Protein AF-A0A7J7K9R7-F1 (afdb_monomer)

Secondary structure (DSSP, 8-state):
---------------S-SSS-------------PPP-------------HHHHHHHHHHHHHHS--SHHHHHTS---TTS--HHHIIIIIHHHHHHHHHHHHSS--HHHHHHHHHHHHTT--HHHHHHHHHHHHTTHHHHHHHHHHHHHHHHHHHHHTTS--

Mean predicted aligned error: 15.05 Å

Organism: Bugula neritina (NCBI:txid10212)

Solvent-accessible surface area (backbone atoms only — not comparable to full-atom values): 10550 Å² total; per-residue (Å²): 137,88,85,89,90,88,85,87,88,78,91,77,93,84,81,95,82,88,85,86,88,78,91,82,87,90,84,85,90,81,85,90,73,83,80,76,76,78,80,73,77,72,83,61,84,78,74,75,44,75,66,55,49,52,51,50,52,51,54,50,58,73,66,54,58,87,52,69,68,59,44,61,66,50,89,72,59,65,85,63,65,39,71,65,50,37,67,74,50,49,46,58,52,43,42,55,49,49,22,68,74,72,71,48,85,55,63,68,61,36,50,51,54,51,49,40,56,74,66,68,54,52,61,67,59,53,31,59,64,44,26,80,80,44,50,86,52,19,58,60,51,45,53,54,51,50,52,49,50,50,47,53,36,51,31,43,75,68,66,74,47,134

Sequence (162 aa):
MSAEKLEMQKRKRLTVKDVFNNEDDKSEGRKGRPLVPLDYEAKKPAELTVEDKRAAIKQLIERIPTDKLELFAWPLDWDQVDKTLLDSRIKPWVNKKISEYIGEEEATLTEFICQKVMGRSSAQSILTDVAMVLDDEAQTFVMKMWRLLVYETEAKKAGLVK

Structure (mmCIF, N/CA/C/O backbone):
data_AF-A0A7J7K9R7-F1
#
_entry.id   AF-A0A7J7K9R7-F1
#
loop_
_atom_site.group_PDB
_atom_site.id
_atom_site.type_symbol
_atom_site.label_atom_id
_atom_site.label_alt_id
_atom_site.label_comp_id
_atom_site.label_asym_id
_atom_site.label_entity_id
_atom_site.label_seq_id
_atom_site.pdbx_PDB_ins_code
_atom_site.Cartn_x
_atom_site.Cartn_y
_atom_site.Cartn_z
_atom_site.occupancy
_atom_site.B_iso_or_equiv
_atom_site.auth_seq_id
_atom_site.auth_comp_id
_atom_site.auth_asym_id
_atom_site.auth_atom_id
_atom_site.pdbx_PDB_model_num
ATOM 1 N N . MET A 1 1 ? 53.824 2.769 -79.066 1.00 41.12 1 MET A N 1
ATOM 2 C CA . MET A 1 1 ? 54.564 1.496 -79.170 1.00 41.12 1 MET A CA 1
ATOM 3 C C . MET A 1 1 ? 55.070 1.124 -77.789 1.00 41.12 1 MET A C 1
ATOM 5 O O . MET A 1 1 ? 55.473 2.020 -77.063 1.00 41.12 1 MET A O 1
ATOM 9 N N . SER A 1 2 ? 55.040 -0.177 -77.504 1.00 41.75 2 SER A N 1
ATOM 10 C CA . SER A 1 2 ? 55.732 -0.889 -76.420 1.00 41.75 2 SER A CA 1
ATOM 11 C C . SER A 1 2 ? 55.115 -0.872 -75.015 1.00 41.75 2 SER A C 1
ATOM 13 O O . SER A 1 2 ? 54.933 0.158 -74.376 1.00 41.75 2 SER A O 1
ATOM 15 N N . ALA A 1 3 ? 54.784 -2.095 -74.598 1.00 42.78 3 ALA A N 1
ATOM 16 C CA . ALA A 1 3 ? 54.342 -2.555 -73.291 1.00 42.78 3 ALA A CA 1
ATOM 17 C C . ALA A 1 3 ? 55.521 -2.699 -72.311 1.00 42.78 3 ALA A C 1
ATOM 19 O O . ALA A 1 3 ? 56.653 -2.784 -72.772 1.00 42.78 3 ALA A O 1
ATOM 20 N N . GLU A 1 4 ? 55.248 -2.825 -71.003 1.00 44.81 4 GLU A N 1
ATOM 21 C CA . GLU A 1 4 ? 55.544 -4.044 -70.221 1.00 44.81 4 GLU A CA 1
ATOM 22 C C . GLU A 1 4 ? 54.944 -3.979 -68.794 1.00 44.81 4 GLU A C 1
ATOM 24 O O . GLU A 1 4 ? 54.689 -2.913 -68.242 1.00 44.81 4 GLU A O 1
ATOM 29 N N . LYS A 1 5 ? 54.642 -5.170 -68.267 1.00 42.12 5 LYS A N 1
ATOM 30 C CA . LYS A 1 5 ? 53.916 -5.558 -67.043 1.00 42.12 5 LYS A CA 1
ATOM 31 C C . LYS A 1 5 ? 54.721 -5.414 -65.739 1.00 42.12 5 LYS A C 1
ATOM 33 O O . LYS A 1 5 ? 55.936 -5.511 -65.786 1.00 42.12 5 LYS A O 1
ATOM 38 N N . LEU A 1 6 ? 54.011 -5.404 -64.596 1.00 38.56 6 LEU A N 1
ATOM 39 C CA . LEU A 1 6 ? 54.139 -6.261 -63.377 1.00 38.56 6 LEU A CA 1
ATOM 40 C C . LEU A 1 6 ? 53.408 -5.550 -62.207 1.00 38.56 6 LEU A C 1
ATOM 42 O O . LEU A 1 6 ? 53.401 -4.330 -62.170 1.00 38.56 6 LEU A O 1
ATOM 46 N N . GLU A 1 7 ? 52.780 -6.142 -61.190 1.00 38.47 7 GLU A N 1
ATOM 47 C CA . GLU A 1 7 ? 52.504 -7.514 -60.747 1.00 38.47 7 GLU A CA 1
ATOM 48 C C . GLU A 1 7 ? 51.378 -7.390 -59.685 1.00 38.47 7 GLU A C 1
ATOM 50 O O . GLU A 1 7 ? 51.299 -6.391 -58.965 1.00 38.47 7 GLU A O 1
ATOM 55 N N . MET A 1 8 ? 50.484 -8.375 -59.605 1.00 41.22 8 MET A N 1
ATOM 56 C CA . MET A 1 8 ? 49.298 -8.389 -58.741 1.00 41.22 8 MET A CA 1
ATOM 57 C C . MET A 1 8 ? 49.524 -9.407 -57.628 1.00 41.22 8 MET A C 1
ATOM 59 O O . MET A 1 8 ? 49.578 -10.595 -57.916 1.00 41.22 8 MET A O 1
ATOM 63 N N . GLN A 1 9 ? 49.523 -9.000 -56.355 1.00 47.16 9 GLN A N 1
ATOM 64 C CA . GLN A 1 9 ? 49.501 -9.970 -55.2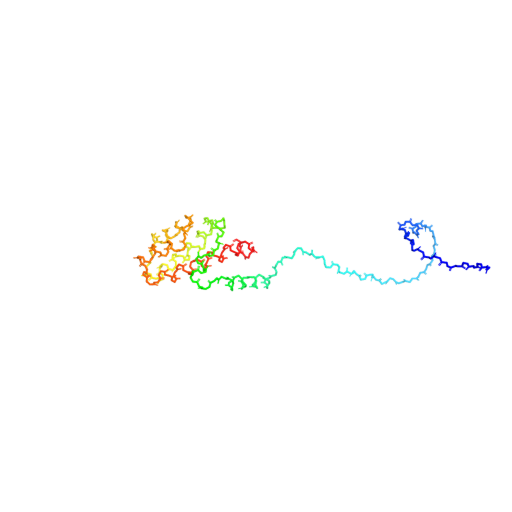52 1.00 47.16 9 GLN A CA 1
ATOM 65 C C . GLN A 1 9 ? 48.270 -9.803 -54.361 1.00 47.16 9 GLN A C 1
ATOM 67 O O . GLN A 1 9 ? 48.187 -8.996 -53.437 1.00 47.16 9 GLN A O 1
ATOM 72 N N . LYS A 1 10 ? 47.276 -10.627 -54.706 1.00 44.59 10 LYS A N 1
ATOM 73 C CA . LYS A 1 10 ? 45.999 -10.841 -54.029 1.00 44.59 10 LYS A CA 1
ATOM 74 C C . LYS A 1 10 ? 46.189 -11.955 -52.992 1.00 44.59 10 LYS A C 1
ATOM 76 O O . LYS A 1 10 ? 46.601 -13.062 -53.331 1.00 44.59 10 LYS A O 1
ATOM 81 N N . ARG A 1 11 ? 45.882 -11.648 -51.730 1.00 44.84 11 ARG A N 1
ATOM 82 C CA . ARG A 1 11 ? 45.949 -12.547 -50.563 1.00 44.84 11 ARG A CA 1
ATOM 83 C C . ARG A 1 11 ? 45.225 -13.879 -50.816 1.00 44.84 11 ARG A C 1
ATOM 85 O O . ARG A 1 11 ? 44.059 -13.873 -51.210 1.00 44.84 11 ARG A O 1
ATOM 92 N N . LYS A 1 12 ? 45.875 -15.004 -50.498 1.00 51.56 12 LYS A N 1
ATOM 93 C CA . LYS A 1 12 ? 45.248 -16.332 -50.380 1.00 51.56 12 LYS A CA 1
ATOM 94 C C . LYS A 1 12 ? 45.458 -16.881 -48.967 1.00 51.56 12 LYS A C 1
ATOM 96 O O . LYS A 1 12 ? 46.582 -16.933 -48.481 1.00 51.56 12 LYS A O 1
ATOM 101 N N . ARG A 1 13 ? 44.353 -17.256 -48.316 1.00 44.94 13 ARG A N 1
ATOM 102 C CA . ARG A 1 13 ? 44.306 -18.013 -47.055 1.00 44.94 13 ARG A CA 1
ATOM 103 C C . ARG A 1 13 ? 44.630 -19.480 -47.355 1.00 44.94 13 ARG A C 1
ATOM 105 O O . ARG A 1 13 ? 44.057 -20.028 -48.291 1.00 44.94 13 ARG A O 1
ATOM 112 N N . LEU A 1 14 ? 45.474 -20.101 -46.537 1.00 48.12 14 LEU A N 1
ATOM 113 C CA . LEU A 1 14 ? 45.658 -21.553 -46.453 1.00 48.12 14 LEU A CA 1
ATOM 114 C C . LEU A 1 14 ? 45.508 -21.975 -44.987 1.00 48.12 14 LEU A C 1
ATOM 116 O O . LEU A 1 14 ? 45.910 -21.250 -44.077 1.00 48.12 14 LEU A O 1
ATOM 120 N N . THR A 1 15 ? 44.828 -23.100 -44.790 1.00 50.94 15 THR A N 1
ATOM 121 C CA . THR A 1 15 ? 44.256 -23.581 -43.528 1.00 50.94 15 THR A CA 1
ATOM 122 C C . THR A 1 15 ? 45.046 -24.751 -42.940 1.00 50.94 15 THR A C 1
ATOM 124 O O . THR A 1 15 ? 45.705 -25.504 -43.642 1.00 50.94 15 THR A O 1
ATOM 127 N N . VAL A 1 16 ? 44.908 -24.869 -41.622 1.00 47.50 16 VAL A N 1
ATOM 128 C CA . VAL A 1 16 ? 45.428 -25.837 -40.646 1.00 47.50 16 VAL A CA 1
ATOM 129 C C . VAL A 1 16 ? 45.199 -27.315 -41.031 1.00 47.50 16 VAL A C 1
ATOM 131 O O . VAL A 1 16 ? 44.100 -27.795 -40.768 1.00 47.50 16 VAL A O 1
ATOM 134 N N . LYS A 1 17 ? 46.195 -28.051 -41.576 1.00 44.62 17 LYS A N 1
ATOM 135 C CA . LYS A 1 17 ? 46.317 -29.531 -41.413 1.00 44.62 17 LYS A CA 1
ATOM 136 C C . LYS A 1 17 ? 47.607 -30.240 -41.925 1.00 44.62 17 LYS A C 1
ATOM 138 O O . LYS A 1 17 ? 47.526 -31.436 -42.149 1.00 44.62 17 LYS A O 1
ATOM 143 N N . ASP A 1 18 ? 48.787 -29.618 -42.075 1.00 51.66 18 ASP A N 1
ATOM 144 C CA . ASP A 1 18 ? 49.893 -30.317 -42.796 1.00 51.66 18 ASP A CA 1
ATOM 145 C C . ASP A 1 18 ? 51.325 -30.244 -42.221 1.00 51.66 18 ASP A C 1
ATOM 147 O O . ASP A 1 18 ? 52.270 -30.461 -42.971 1.00 51.66 18 ASP A O 1
ATOM 151 N N . VAL A 1 19 ? 51.571 -29.955 -40.930 1.00 50.94 19 VAL A N 1
ATOM 152 C CA . VAL A 1 19 ? 52.987 -29.831 -40.469 1.00 50.94 19 VAL A CA 1
ATOM 153 C C . VAL A 1 19 ? 53.338 -30.473 -39.119 1.00 50.94 19 VAL A C 1
ATOM 155 O O . VAL A 1 19 ? 54.447 -30.284 -38.652 1.00 50.94 19 VAL A O 1
ATOM 158 N N . PHE A 1 20 ? 52.490 -31.274 -38.467 1.00 38.41 20 PHE A N 1
ATOM 159 C CA . PHE A 1 20 ? 52.946 -31.993 -37.259 1.00 38.41 20 PHE A CA 1
ATOM 160 C C . PHE A 1 20 ? 52.314 -33.378 -37.126 1.00 38.41 20 PHE A C 1
ATOM 162 O O . PHE A 1 20 ? 51.411 -33.581 -36.323 1.00 38.41 20 PHE A O 1
ATOM 169 N N . ASN A 1 21 ? 52.807 -34.327 -37.922 1.00 43.47 21 ASN A N 1
ATOM 170 C CA . ASN A 1 21 ? 52.858 -35.736 -37.532 1.00 43.47 21 ASN A CA 1
ATOM 171 C C . ASN A 1 21 ? 53.955 -36.453 -38.333 1.00 43.47 21 ASN A C 1
ATOM 173 O O . ASN A 1 21 ? 53.684 -37.015 -39.391 1.00 43.47 21 ASN A O 1
ATOM 177 N N . ASN A 1 22 ? 55.190 -36.410 -37.836 1.00 40.56 22 ASN A N 1
ATOM 178 C CA . ASN A 1 22 ? 56.207 -37.388 -38.202 1.00 40.56 22 ASN A CA 1
ATOM 179 C C . ASN A 1 22 ? 57.061 -37.683 -36.966 1.00 40.56 22 ASN A C 1
ATOM 181 O O . ASN A 1 22 ? 57.817 -36.828 -36.504 1.00 40.56 22 ASN A O 1
ATOM 185 N N . GLU A 1 23 ? 56.855 -38.871 -36.407 1.00 37.53 23 GLU A N 1
ATOM 186 C CA . GLU A 1 23 ? 57.751 -39.518 -35.452 1.00 37.53 23 GLU A CA 1
ATOM 187 C C . GLU A 1 23 ? 59.103 -39.776 -36.140 1.00 37.53 23 GLU A C 1
ATOM 189 O O . GLU A 1 23 ? 59.108 -40.206 -37.291 1.00 37.53 23 GLU A O 1
ATOM 194 N N . ASP A 1 24 ? 60.228 -39.452 -35.488 1.00 35.22 24 ASP A N 1
ATOM 195 C CA . ASP A 1 24 ? 61.310 -40.404 -35.156 1.00 35.22 24 ASP A CA 1
ATOM 196 C C . ASP A 1 24 ? 62.578 -39.694 -34.603 1.00 35.22 24 ASP A C 1
ATOM 198 O O . ASP A 1 24 ? 63.043 -38.690 -35.138 1.00 35.22 24 ASP A O 1
ATOM 202 N N . ASP A 1 25 ? 63.086 -40.265 -33.508 1.00 36.22 25 ASP A N 1
ATOM 203 C CA . ASP A 1 25 ? 64.462 -40.351 -32.976 1.00 36.22 25 ASP A CA 1
ATOM 204 C C . ASP A 1 25 ? 65.384 -39.117 -32.712 1.00 36.22 25 ASP A C 1
ATOM 206 O O . ASP A 1 25 ? 65.853 -38.405 -33.595 1.00 36.22 25 ASP A O 1
ATOM 210 N N . LYS A 1 26 ? 65.802 -39.060 -31.431 1.00 34.03 26 LYS A N 1
ATOM 211 C CA . LYS A 1 26 ? 67.095 -38.632 -30.837 1.00 34.03 26 LYS A CA 1
ATOM 212 C C . LYS A 1 26 ? 67.494 -37.162 -30.576 1.00 34.03 26 LYS A C 1
ATOM 214 O O . LYS A 1 26 ? 67.896 -36.405 -31.449 1.00 34.03 26 LYS A O 1
ATOM 219 N N . SER A 1 27 ? 67.691 -36.935 -29.266 1.00 32.38 27 SER A N 1
ATOM 220 C CA . SER A 1 27 ? 68.901 -36.383 -28.612 1.00 32.38 27 SER A CA 1
ATOM 221 C C . SER A 1 27 ? 68.800 -34.998 -27.941 1.00 32.38 27 SER A C 1
ATOM 223 O O . SER A 1 27 ? 68.841 -33.954 -28.576 1.00 32.38 27 SER A O 1
ATOM 225 N N . GLU A 1 28 ? 68.787 -35.060 -26.604 1.00 37.25 28 GLU A N 1
ATOM 226 C CA . GLU A 1 28 ? 69.432 -34.173 -25.618 1.00 37.25 28 GLU A CA 1
ATOM 227 C C . GLU A 1 28 ? 69.077 -32.671 -25.500 1.00 37.25 28 GLU A C 1
ATOM 229 O O . GLU A 1 28 ? 69.575 -31.802 -26.205 1.00 37.25 28 GLU A O 1
ATOM 234 N N . GLY A 1 29 ? 68.388 -32.362 -24.389 1.00 40.16 29 GLY A N 1
ATOM 235 C CA . GLY A 1 29 ? 68.762 -31.261 -23.493 1.00 40.16 29 GLY A CA 1
ATOM 236 C C . GLY A 1 29 ? 68.077 -29.904 -23.694 1.00 40.16 29 GLY A C 1
ATOM 237 O O . GLY A 1 29 ? 68.522 -29.106 -24.508 1.00 40.16 29 GLY A O 1
ATOM 238 N N . ARG A 1 30 ? 67.109 -29.570 -22.816 1.00 43.31 30 ARG A N 1
ATOM 239 C CA . ARG A 1 30 ? 67.052 -28.316 -22.011 1.00 43.31 30 ARG A CA 1
ATOM 240 C C . ARG A 1 30 ? 65.705 -28.144 -21.282 1.00 43.31 30 ARG A C 1
ATOM 242 O O . ARG A 1 30 ? 64.700 -27.771 -21.864 1.00 43.31 30 ARG A O 1
ATOM 249 N N . LYS A 1 31 ? 65.765 -28.382 -19.966 1.00 44.66 31 LYS A N 1
ATOM 250 C CA . LYS A 1 31 ? 65.059 -27.726 -18.843 1.00 44.66 31 LYS A CA 1
ATOM 251 C C . LYS A 1 31 ? 63.713 -27.048 -19.157 1.00 44.66 31 LYS A C 1
ATOM 253 O O . LYS A 1 31 ? 63.668 -25.917 -19.637 1.00 44.66 31 LYS A O 1
ATOM 258 N N . GLY A 1 32 ? 62.635 -27.716 -18.746 1.00 40.94 32 GLY A N 1
ATOM 259 C CA . GLY A 1 32 ? 61.283 -27.172 -18.726 1.00 40.94 32 GLY A CA 1
ATOM 260 C C . GLY A 1 32 ? 61.139 -25.944 -17.823 1.00 40.94 32 GLY A C 1
ATOM 261 O O . GLY A 1 32 ? 61.667 -25.891 -16.712 1.00 40.94 32 GLY A O 1
ATOM 262 N N . ARG A 1 33 ? 60.375 -24.968 -18.313 1.00 53.72 33 ARG A N 1
ATOM 263 C CA . ARG A 1 33 ? 59.665 -23.983 -17.495 1.00 53.72 33 ARG A CA 1
ATOM 264 C C . ARG A 1 33 ? 58.179 -24.213 -17.775 1.00 53.72 33 ARG A C 1
ATOM 266 O O . ARG A 1 33 ? 57.818 -24.213 -18.953 1.00 53.72 33 ARG A O 1
ATOM 273 N N . PRO A 1 34 ? 57.341 -24.489 -16.765 1.00 54.12 34 PRO A N 1
ATOM 274 C CA . PRO A 1 34 ? 55.924 -24.715 -16.997 1.00 54.12 34 PRO A CA 1
ATOM 275 C C . PRO A 1 34 ? 55.287 -23.456 -17.586 1.00 54.12 34 PRO A C 1
ATOM 277 O O . PRO A 1 34 ? 55.535 -22.339 -17.131 1.00 54.12 34 PRO A O 1
ATOM 280 N N . LEU A 1 35 ? 54.489 -23.682 -18.627 1.00 49.69 35 LEU A N 1
ATOM 281 C CA . LEU A 1 35 ? 53.544 -22.731 -19.188 1.00 49.69 35 LEU A CA 1
ATOM 282 C C . LEU A 1 35 ? 52.696 -22.188 -18.038 1.00 49.69 35 LEU A C 1
ATOM 284 O O . LEU A 1 35 ? 52.022 -22.959 -17.359 1.00 49.69 35 LEU A O 1
ATOM 288 N N . VAL A 1 36 ? 52.763 -20.877 -17.807 1.00 54.94 36 VAL A N 1
ATOM 289 C CA . VAL A 1 36 ? 51.811 -20.181 -16.941 1.00 54.94 36 VAL A CA 1
ATOM 290 C C . VAL A 1 36 ? 50.426 -20.450 -17.533 1.00 54.94 36 VAL A C 1
ATOM 292 O O . VAL A 1 36 ? 50.218 -20.117 -18.705 1.00 54.94 36 VAL A O 1
ATOM 295 N N . PRO A 1 37 ? 49.492 -21.075 -16.797 1.00 52.59 37 PRO A N 1
ATOM 296 C CA . PRO A 1 37 ? 48.102 -21.077 -17.204 1.00 52.59 37 PRO A CA 1
ATOM 297 C C . PRO A 1 37 ? 47.679 -19.617 -17.315 1.00 52.59 37 PRO A C 1
ATOM 299 O O . PRO A 1 37 ? 47.719 -18.869 -16.343 1.00 52.59 37 PRO A O 1
ATOM 302 N N . LEU A 1 38 ? 47.354 -19.192 -18.531 1.00 49.31 38 LEU A N 1
ATOM 303 C CA . LEU A 1 38 ? 46.574 -17.988 -18.729 1.00 49.31 38 LEU A CA 1
ATOM 304 C C . LEU A 1 38 ? 45.253 -18.282 -18.014 1.00 49.31 38 LEU A C 1
ATOM 306 O O . LEU A 1 38 ? 44.464 -19.073 -18.532 1.00 49.31 38 LEU A O 1
ATOM 310 N N . ASP A 1 39 ? 45.086 -17.756 -16.796 1.00 46.00 39 ASP A N 1
ATOM 311 C CA . ASP A 1 39 ? 43.835 -17.801 -16.045 1.00 46.00 39 ASP A CA 1
ATOM 312 C C . ASP A 1 39 ? 42.765 -17.157 -16.924 1.00 46.00 39 ASP A C 1
ATOM 314 O O . ASP A 1 39 ? 42.552 -15.946 -16.971 1.00 46.00 39 ASP A O 1
ATOM 318 N N . TYR A 1 40 ? 42.129 -18.012 -17.714 1.00 45.50 40 TYR A N 1
ATOM 319 C CA . TYR A 1 40 ? 40.846 -17.767 -18.313 1.00 45.50 40 TYR A CA 1
ATOM 320 C C . TYR A 1 40 ? 39.898 -17.786 -17.122 1.00 45.50 40 TYR A C 1
ATOM 322 O O . TYR A 1 40 ? 39.331 -18.830 -16.795 1.00 45.50 40 TYR A O 1
ATOM 330 N N . GLU A 1 41 ? 39.798 -16.654 -16.414 1.00 42.88 41 GLU A N 1
ATOM 331 C CA . GLU A 1 41 ? 38.735 -16.440 -15.445 1.00 42.88 41 GLU A CA 1
ATOM 332 C C . GLU A 1 41 ? 37.431 -16.554 -16.218 1.00 42.88 41 GLU A C 1
ATOM 334 O O . GLU A 1 41 ? 36.947 -15.645 -16.898 1.00 42.88 41 GLU A O 1
ATOM 339 N N . ALA A 1 42 ? 36.931 -17.783 -16.172 1.00 46.06 42 ALA A N 1
ATOM 340 C CA . ALA A 1 42 ? 35.647 -18.193 -16.638 1.00 46.06 42 ALA A CA 1
ATOM 341 C C . ALA A 1 42 ? 34.653 -17.179 -16.097 1.00 46.06 42 ALA A C 1
ATOM 343 O O . ALA A 1 42 ? 34.458 -17.044 -14.889 1.00 46.06 42 ALA A O 1
ATOM 344 N N . LYS A 1 43 ? 34.043 -16.466 -17.038 1.00 48.44 43 LYS A N 1
ATOM 345 C CA . LYS A 1 43 ? 32.839 -15.673 -16.867 1.00 48.44 43 LYS A CA 1
ATOM 346 C C . LYS A 1 43 ? 31.774 -16.598 -16.260 1.00 48.44 43 LYS A C 1
ATOM 348 O O . LYS A 1 43 ? 30.995 -17.221 -16.978 1.00 48.44 43 LYS A O 1
ATOM 353 N N . LYS A 1 44 ? 31.797 -16.756 -14.933 1.00 50.25 44 LYS A N 1
ATOM 354 C CA . LYS A 1 44 ? 30.692 -17.321 -14.160 1.00 50.25 44 LYS A CA 1
ATOM 355 C C . LYS A 1 44 ? 29.471 -16.450 -14.469 1.00 50.25 44 LYS A C 1
ATOM 357 O O . LYS A 1 44 ? 29.641 -15.237 -14.631 1.00 50.25 44 LYS A O 1
ATOM 362 N N . PRO A 1 45 ? 28.256 -17.013 -14.583 1.00 46.53 45 PRO A N 1
ATOM 363 C CA . PRO A 1 45 ? 27.063 -16.179 -14.589 1.00 46.53 45 PRO A CA 1
ATOM 364 C C . PRO A 1 45 ? 27.141 -15.325 -13.324 1.00 46.53 45 PRO A C 1
ATOM 366 O O . PRO A 1 45 ? 27.284 -15.872 -12.234 1.00 46.53 45 PRO A O 1
ATOM 369 N N . ALA A 1 46 ? 27.209 -14.006 -13.494 1.00 53.25 46 ALA A N 1
ATOM 370 C CA . ALA A 1 46 ? 27.469 -13.078 -12.409 1.00 53.25 46 ALA A CA 1
ATOM 371 C C . ALA A 1 46 ? 26.387 -13.247 -11.335 1.00 53.25 46 ALA A C 1
ATOM 373 O O . ALA A 1 46 ? 25.273 -12.746 -11.480 1.00 53.25 46 ALA A O 1
ATOM 374 N N . GLU A 1 47 ? 26.699 -13.980 -10.265 1.00 59.03 47 GLU A N 1
ATOM 375 C CA . GLU A 1 47 ? 25.975 -13.838 -9.013 1.00 59.03 47 GLU A CA 1
ATOM 376 C C . GLU A 1 47 ? 26.196 -12.395 -8.575 1.00 59.03 47 GLU A C 1
ATOM 378 O O . GLU A 1 47 ? 27.303 -12.000 -8.215 1.00 59.03 47 GLU A O 1
ATOM 383 N N . LEU A 1 48 ? 25.137 -11.599 -8.713 1.00 61.53 48 LEU A N 1
ATOM 384 C CA . LEU A 1 48 ? 25.100 -10.182 -8.384 1.00 61.53 48 LEU A CA 1
ATOM 385 C C . LEU A 1 48 ? 25.697 -9.998 -6.980 1.00 61.53 48 LEU A C 1
ATOM 387 O O . LEU A 1 48 ? 25.189 -10.581 -6.010 1.00 61.53 48 LEU A O 1
ATOM 391 N N . THR A 1 49 ? 26.809 -9.261 -6.889 1.00 76.88 49 THR A N 1
ATOM 392 C CA . THR A 1 49 ? 27.560 -9.133 -5.637 1.00 76.88 49 THR A CA 1
ATOM 393 C C . THR A 1 49 ? 26.697 -8.454 -4.572 1.00 76.88 49 THR A C 1
ATOM 395 O O . THR A 1 49 ? 25.689 -7.807 -4.868 1.00 76.88 49 THR A O 1
ATOM 398 N N . VAL A 1 50 ? 27.058 -8.591 -3.295 1.00 78.62 50 VAL A N 1
ATOM 399 C CA . VAL A 1 50 ? 26.321 -7.915 -2.210 1.00 78.62 50 VAL A CA 1
ATOM 400 C C . VAL A 1 50 ? 26.314 -6.392 -2.414 1.00 78.62 50 VAL A C 1
ATOM 402 O O . VAL A 1 50 ? 25.320 -5.736 -2.101 1.00 78.62 50 VAL A O 1
ATOM 405 N N . GLU A 1 51 ? 27.388 -5.836 -2.974 1.00 80.00 51 GLU A N 1
ATOM 406 C CA . GLU A 1 51 ? 27.500 -4.418 -3.325 1.00 80.00 51 GLU A CA 1
ATOM 407 C C . GLU A 1 51 ? 26.559 -4.034 -4.469 1.00 80.00 51 GLU A C 1
ATOM 409 O O . GLU A 1 51 ? 25.812 -3.063 -4.331 1.00 80.00 51 GLU A O 1
ATOM 414 N N . ASP A 1 52 ? 26.492 -4.843 -5.529 1.00 82.88 52 ASP A N 1
ATOM 415 C CA . ASP A 1 52 ? 25.542 -4.632 -6.625 1.00 82.88 52 ASP A CA 1
ATOM 416 C C . ASP A 1 52 ? 24.083 -4.717 -6.127 1.00 82.88 52 ASP A C 1
ATOM 418 O O . ASP A 1 52 ? 23.242 -3.912 -6.532 1.00 82.88 52 ASP A O 1
ATOM 422 N N . LYS A 1 53 ? 23.766 -5.634 -5.192 1.00 81.81 53 LYS A N 1
ATOM 423 C CA . LYS A 1 53 ? 22.408 -5.773 -4.619 1.00 81.81 53 LYS A CA 1
ATOM 424 C C . LYS A 1 53 ? 22.023 -4.528 -3.837 1.00 81.81 53 LYS A C 1
ATOM 426 O O . LYS A 1 53 ? 20.912 -4.023 -3.977 1.00 81.81 53 LYS A O 1
ATOM 431 N N . ARG A 1 54 ? 22.943 -4.012 -3.018 1.00 84.56 54 ARG A N 1
ATOM 432 C CA . ARG A 1 54 ? 22.726 -2.784 -2.240 1.00 84.56 54 ARG A CA 1
ATOM 433 C C . ARG A 1 54 ? 22.542 -1.572 -3.146 1.00 84.56 54 ARG A C 1
ATOM 435 O O . ARG A 1 54 ? 21.648 -0.768 -2.889 1.00 84.56 54 ARG A O 1
ATOM 442 N N . ALA A 1 55 ? 23.348 -1.457 -4.200 1.00 88.50 55 ALA A N 1
ATOM 443 C CA . ALA A 1 55 ? 23.215 -0.384 -5.180 1.00 88.50 55 ALA A CA 1
ATOM 444 C C . ALA A 1 55 ? 21.856 -0.444 -5.893 1.00 88.50 55 ALA A C 1
ATOM 446 O O . ALA A 1 55 ? 21.169 0.573 -5.979 1.00 88.50 55 ALA A O 1
ATOM 447 N N . ALA A 1 56 ? 21.427 -1.635 -6.315 1.00 87.38 56 ALA A N 1
ATOM 448 C CA . ALA A 1 56 ? 20.129 -1.842 -6.949 1.00 87.38 56 ALA A CA 1
ATOM 449 C C . ALA A 1 56 ? 18.953 -1.519 -6.009 1.00 87.38 56 ALA A C 1
ATOM 451 O O . ALA A 1 56 ? 18.008 -0.855 -6.424 1.00 87.38 56 ALA A O 1
ATOM 452 N N . ILE A 1 57 ? 19.030 -1.909 -4.730 1.00 88.50 57 ILE A N 1
ATOM 453 C CA . ILE A 1 57 ? 18.020 -1.550 -3.717 1.00 88.50 57 ILE A CA 1
ATOM 454 C C . ILE A 1 57 ? 17.946 -0.031 -3.537 1.00 88.50 57 ILE A C 1
ATOM 456 O O . ILE A 1 57 ? 16.853 0.530 -3.496 1.00 88.50 57 ILE A O 1
ATOM 460 N N . LYS A 1 58 ? 19.093 0.651 -3.446 1.00 89.69 58 LYS A N 1
ATOM 461 C CA . LYS A 1 58 ? 19.122 2.111 -3.305 1.00 89.69 58 LYS A CA 1
ATOM 462 C C . LYS A 1 58 ? 18.483 2.793 -4.516 1.00 89.69 58 LYS A C 1
ATOM 464 O O . LYS A 1 58 ? 17.601 3.627 -4.337 1.00 89.69 58 LYS A O 1
ATOM 469 N N . GLN A 1 59 ? 18.872 2.384 -5.723 1.00 91.00 59 GLN A N 1
ATOM 470 C CA . GLN A 1 59 ? 18.286 2.899 -6.960 1.00 91.00 59 GLN A CA 1
ATOM 471 C C . GLN A 1 59 ? 16.783 2.629 -7.030 1.00 91.00 59 GLN A C 1
ATOM 473 O O . GLN A 1 59 ? 16.033 3.483 -7.489 1.00 91.00 59 GLN A O 1
ATOM 478 N N . LEU A 1 60 ? 16.329 1.464 -6.559 1.00 90.19 60 LEU A N 1
ATOM 479 C CA . LEU A 1 60 ? 14.907 1.157 -6.496 1.00 90.19 60 LEU A CA 1
ATOM 480 C C . LEU A 1 60 ? 14.173 2.154 -5.594 1.00 90.19 60 LEU A C 1
ATOM 482 O O . LEU A 1 60 ? 13.183 2.734 -6.021 1.00 90.19 60 LEU A O 1
ATOM 486 N N . ILE A 1 61 ? 14.683 2.403 -4.386 1.00 89.69 61 ILE A N 1
ATOM 487 C CA . ILE A 1 61 ? 14.084 3.360 -3.446 1.00 89.69 61 ILE A CA 1
ATOM 488 C C . ILE A 1 61 ? 14.061 4.776 -4.036 1.00 89.69 61 ILE A C 1
ATOM 490 O O . ILE A 1 61 ? 13.048 5.458 -3.926 1.00 89.69 61 ILE A O 1
ATOM 494 N N . GLU A 1 62 ? 15.144 5.207 -4.688 1.00 91.94 62 GLU A N 1
ATOM 495 C CA . GLU A 1 62 ? 15.240 6.531 -5.322 1.00 91.94 62 GLU A CA 1
ATOM 496 C C . GLU A 1 62 ? 14.268 6.705 -6.500 1.00 91.94 62 GLU A C 1
ATOM 498 O O . GLU A 1 62 ? 13.878 7.828 -6.810 1.00 91.94 62 GLU A O 1
ATOM 503 N N . ARG A 1 63 ? 13.853 5.610 -7.149 1.00 91.06 63 ARG A N 1
ATOM 504 C CA . ARG A 1 63 ? 12.873 5.634 -8.248 1.00 91.06 63 ARG A CA 1
ATOM 505 C C . ARG A 1 63 ? 11.426 5.677 -7.773 1.00 91.06 63 ARG A C 1
ATOM 507 O O . ARG A 1 63 ? 10.566 6.046 -8.568 1.00 91.06 63 ARG A O 1
ATOM 514 N N . ILE A 1 64 ? 11.142 5.289 -6.529 1.00 92.25 64 ILE A N 1
ATOM 515 C CA . ILE A 1 64 ? 9.778 5.303 -5.995 1.00 92.25 64 ILE A CA 1
ATOM 516 C C . ILE A 1 64 ? 9.359 6.764 -5.778 1.00 92.25 64 ILE A C 1
ATOM 518 O O . ILE A 1 64 ? 9.992 7.457 -4.974 1.00 92.25 64 ILE A O 1
ATOM 522 N N . PRO A 1 65 ? 8.286 7.243 -6.436 1.00 93.00 65 PRO A N 1
ATOM 523 C CA . PRO A 1 65 ? 7.876 8.631 -6.327 1.00 93.00 65 PRO A CA 1
ATOM 524 C C . PRO A 1 65 ? 7.538 9.014 -4.891 1.00 93.00 65 PRO A C 1
ATOM 526 O O . PRO A 1 65 ? 6.924 8.256 -4.124 1.00 93.00 65 PRO A O 1
ATOM 529 N N . THR A 1 66 ? 7.934 10.229 -4.525 1.00 91.31 66 THR A N 1
ATOM 530 C CA . THR A 1 66 ? 7.568 10.795 -3.232 1.00 91.31 66 THR A CA 1
ATOM 531 C C . THR A 1 66 ? 6.235 11.529 -3.280 1.00 91.31 66 THR A C 1
ATOM 533 O O . THR A 1 66 ? 5.549 11.564 -2.255 1.00 91.31 66 THR A O 1
ATOM 536 N N . ASP A 1 67 ? 5.851 12.039 -4.450 1.00 94.62 67 ASP A N 1
ATOM 537 C CA . ASP A 1 67 ? 4.573 12.699 -4.687 1.00 94.62 67 ASP A CA 1
ATOM 538 C C . ASP A 1 67 ? 3.396 11.713 -4.646 1.00 94.62 67 ASP A C 1
ATOM 540 O O . ASP A 1 67 ? 3.500 10.560 -5.070 1.00 94.62 67 ASP A O 1
ATOM 544 N N . LYS A 1 68 ? 2.256 12.170 -4.120 1.00 91.56 68 LYS A N 1
ATOM 545 C CA . LYS A 1 68 ? 1.047 11.351 -3.969 1.00 91.56 68 LYS A CA 1
ATOM 546 C C . LYS A 1 68 ? 0.466 10.929 -5.314 1.00 91.56 68 LYS A C 1
ATOM 548 O O . LYS A 1 68 ? 0.106 9.764 -5.466 1.00 91.56 68 LYS A O 1
ATOM 553 N N . LEU A 1 69 ? 0.332 11.860 -6.255 1.00 93.75 69 LEU A N 1
ATOM 554 C CA . LEU A 1 69 ? -0.320 11.600 -7.536 1.00 93.75 69 LEU A CA 1
ATOM 555 C C . LEU 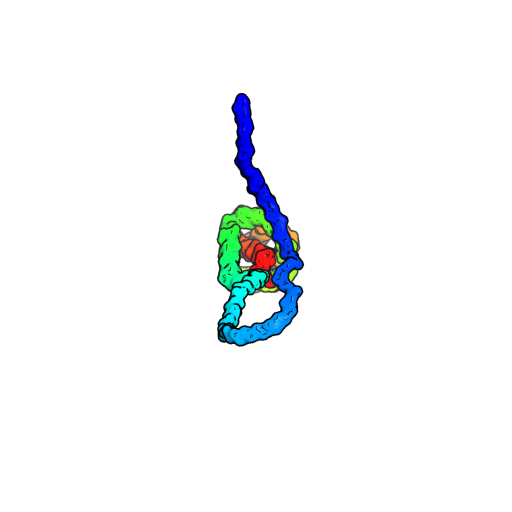A 1 69 ? 0.533 10.650 -8.372 1.00 93.75 69 LEU A C 1
ATOM 557 O O . LEU A 1 69 ? 0.006 9.675 -8.903 1.00 93.75 69 LEU A O 1
ATOM 561 N N . GLU A 1 70 ? 1.846 10.877 -8.413 1.00 94.69 70 GLU A N 1
ATOM 562 C CA . GLU A 1 70 ? 2.781 9.996 -9.120 1.00 94.69 70 GLU A CA 1
ATOM 563 C C . GLU A 1 70 ? 2.835 8.597 -8.500 1.00 94.69 70 GLU A C 1
ATOM 565 O O . GLU A 1 70 ? 2.798 7.595 -9.214 1.00 94.69 70 GLU A O 1
ATOM 570 N N . LEU A 1 71 ? 2.864 8.511 -7.167 1.00 94.00 71 LEU A N 1
ATOM 571 C CA . LEU A 1 71 ? 2.874 7.234 -6.461 1.00 94.00 71 LEU A CA 1
ATOM 572 C C . LEU A 1 71 ? 1.575 6.448 -6.690 1.00 94.00 71 LEU A C 1
ATOM 574 O O . LEU A 1 71 ? 1.617 5.237 -6.893 1.00 94.00 71 LEU A O 1
ATOM 578 N N . PHE A 1 72 ? 0.421 7.119 -6.665 1.00 94.06 72 PHE A N 1
ATOM 579 C CA . PHE A 1 72 ? -0.882 6.472 -6.857 1.00 94.06 72 PHE A CA 1
ATOM 580 C C . PHE A 1 72 ? -1.122 6.080 -8.320 1.00 94.06 72 PHE A C 1
ATOM 582 O O . PHE A 1 72 ? -1.852 5.124 -8.576 1.00 94.06 72 PHE A O 1
ATOM 589 N N . ALA A 1 73 ? -0.495 6.785 -9.264 1.00 93.94 73 ALA A N 1
ATOM 590 C CA . ALA A 1 73 ? -0.500 6.448 -10.685 1.00 93.94 73 ALA A CA 1
ATOM 591 C C . ALA A 1 73 ? 0.543 5.380 -11.064 1.00 93.94 73 ALA A C 1
ATOM 593 O O . ALA A 1 73 ? 0.575 4.949 -12.219 1.00 93.94 73 ALA A O 1
ATOM 594 N N . TRP A 1 74 ? 1.395 4.947 -10.126 1.00 92.62 74 TRP A N 1
ATOM 595 C CA . TRP A 1 74 ? 2.437 3.966 -10.407 1.00 92.62 74 TRP A CA 1
ATOM 596 C C . TRP A 1 74 ? 1.835 2.628 -10.879 1.00 92.62 74 TRP A C 1
ATOM 598 O O . TRP A 1 74 ? 0.969 2.072 -10.193 1.00 92.62 74 TRP A O 1
ATOM 608 N N . PRO A 1 75 ? 2.297 2.068 -12.015 1.00 89.00 75 PRO A N 1
ATOM 609 C CA . PRO A 1 75 ? 1.792 0.804 -12.533 1.00 89.00 75 PRO A CA 1
ATOM 610 C C . PRO A 1 75 ? 2.295 -0.356 -11.671 1.00 89.00 75 PRO A C 1
ATOM 612 O O . PRO A 1 75 ? 3.423 -0.824 -11.819 1.00 89.00 75 PRO A O 1
ATOM 615 N N . LEU A 1 76 ? 1.454 -0.808 -10.745 1.00 90.44 76 LEU A N 1
ATOM 616 C CA . LEU A 1 76 ? 1.787 -1.907 -9.850 1.00 90.44 76 LEU A CA 1
ATOM 617 C C . LEU A 1 76 ? 1.573 -3.258 -10.541 1.00 90.44 76 LEU A C 1
ATOM 619 O O . LEU A 1 76 ? 0.512 -3.512 -11.118 1.00 90.44 76 LEU A O 1
ATOM 623 N N . ASP A 1 77 ? 2.575 -4.132 -10.465 1.00 89.50 77 ASP A N 1
ATOM 624 C CA . ASP A 1 77 ? 2.475 -5.491 -10.988 1.00 89.50 77 ASP A CA 1
ATOM 625 C C . ASP A 1 77 ? 1.723 -6.382 -9.989 1.00 89.50 77 ASP A C 1
ATOM 627 O O . ASP A 1 77 ? 2.297 -6.986 -9.081 1.00 89.50 77 ASP A O 1
ATOM 631 N N . TRP A 1 78 ? 0.398 -6.423 -10.136 1.00 91.50 78 TRP A N 1
ATOM 632 C CA . TRP A 1 78 ? -0.497 -7.180 -9.260 1.00 91.50 78 TRP A CA 1
ATOM 633 C C . TRP A 1 78 ? -0.315 -8.702 -9.328 1.00 91.50 78 TRP A C 1
ATOM 635 O O . TRP A 1 78 ? -0.905 -9.402 -8.507 1.00 91.50 78 TRP A O 1
ATOM 645 N N . ASP A 1 79 ? 0.456 -9.225 -10.285 1.00 89.94 79 ASP A N 1
ATOM 646 C CA . ASP A 1 79 ? 0.842 -10.642 -10.312 1.00 89.94 79 ASP A CA 1
ATOM 647 C C . ASP A 1 79 ? 1.850 -10.962 -9.196 1.00 89.94 79 ASP A C 1
ATOM 649 O O . ASP A 1 79 ? 1.830 -12.041 -8.609 1.00 89.94 79 ASP A O 1
ATOM 653 N N . GLN A 1 80 ? 2.675 -9.977 -8.828 1.00 88.81 80 GLN A N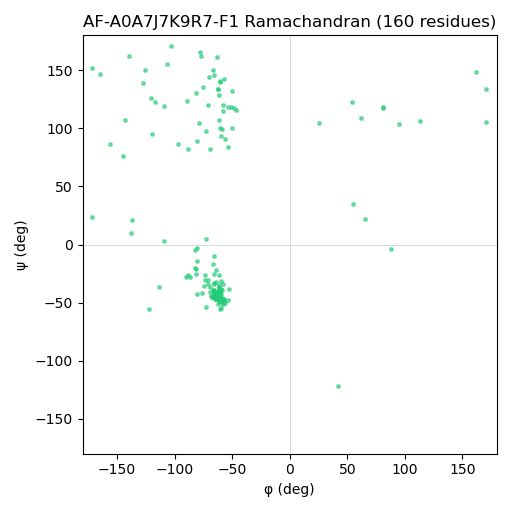 1
ATOM 654 C CA . GLN A 1 80 ? 3.647 -10.099 -7.741 1.00 88.81 80 GLN A CA 1
ATOM 655 C C . GLN A 1 80 ? 3.024 -9.915 -6.350 1.00 88.81 80 GLN A C 1
ATOM 657 O O . GLN A 1 80 ? 3.658 -10.264 -5.351 1.00 88.81 80 GLN A O 1
ATOM 662 N N . VAL A 1 81 ? 1.796 -9.385 -6.276 1.00 91.12 81 VAL A N 1
ATOM 663 C CA . VAL A 1 81 ? 1.033 -9.210 -5.031 1.00 91.12 81 VAL A CA 1
ATOM 664 C C . VAL A 1 81 ? 0.228 -10.472 -4.745 1.00 91.12 81 VAL A C 1
ATOM 666 O O . VAL A 1 81 ? -0.959 -10.572 -5.051 1.00 91.12 81 VAL A O 1
ATOM 669 N N . ASP A 1 82 ? 0.898 -11.454 -4.153 1.00 90.44 82 ASP A N 1
ATOM 670 C CA . ASP A 1 82 ? 0.304 -12.728 -3.775 1.00 90.44 82 ASP A CA 1
ATOM 671 C C . ASP A 1 82 ? 0.020 -12.818 -2.268 1.00 90.44 82 ASP A C 1
ATOM 673 O O . ASP A 1 82 ? 0.450 -11.990 -1.460 1.00 90.44 82 ASP A O 1
ATOM 677 N N . LYS A 1 83 ? -0.703 -13.870 -1.868 1.00 91.31 83 LYS A N 1
ATOM 678 C CA . LYS A 1 83 ? -1.055 -14.093 -0.461 1.00 91.31 83 LYS A CA 1
ATOM 679 C C . LYS A 1 83 ? 0.185 -14.229 0.434 1.00 91.31 83 LYS A C 1
ATOM 681 O O . LYS A 1 83 ? 0.152 -13.786 1.575 1.00 91.31 83 LYS A O 1
ATOM 686 N N . THR A 1 84 ? 1.293 -14.758 -0.089 1.00 91.62 84 THR A N 1
ATOM 687 C CA . THR A 1 84 ? 2.557 -14.855 0.657 1.00 91.62 84 THR A CA 1
ATOM 688 C C . THR A 1 84 ? 3.105 -13.476 1.002 1.00 91.62 84 THR A C 1
ATOM 690 O O . THR A 1 84 ? 3.459 -13.235 2.154 1.00 91.62 84 THR A O 1
ATOM 693 N N . LEU A 1 85 ? 3.141 -12.552 0.033 1.00 90.81 85 LEU A N 1
ATOM 694 C CA . LEU A 1 85 ? 3.555 -11.168 0.273 1.00 90.81 85 LEU A CA 1
ATOM 695 C C . LEU A 1 85 ? 2.641 -10.495 1.305 1.00 90.81 85 LEU A C 1
ATOM 697 O O . LEU A 1 85 ? 3.114 -9.799 2.209 1.00 90.81 85 LEU A O 1
ATOM 701 N N . LEU A 1 86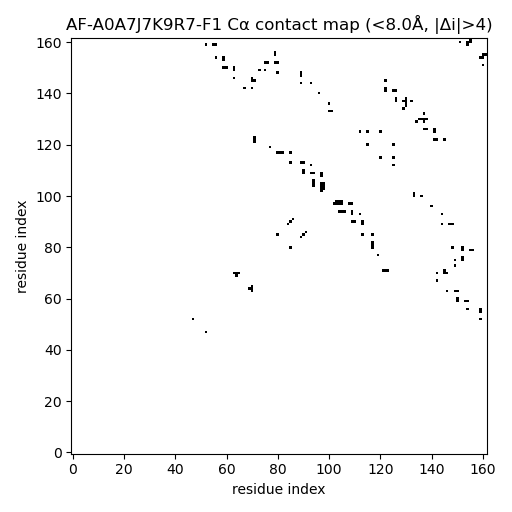 ? 1.333 -10.727 1.180 1.00 93.00 86 LEU A N 1
ATOM 702 C CA . LEU A 1 86 ? 0.340 -10.175 2.088 1.00 93.00 86 LEU A CA 1
ATOM 703 C C . LEU A 1 86 ? 0.579 -10.642 3.530 1.00 93.00 86 LEU A C 1
ATOM 705 O O . LEU A 1 86 ? 0.749 -9.807 4.411 1.00 93.00 86 LEU A O 1
ATOM 709 N N . ASP A 1 87 ? 0.640 -11.952 3.769 1.00 93.56 87 ASP A N 1
ATOM 710 C CA . ASP A 1 87 ? 0.777 -12.524 5.113 1.00 93.56 87 ASP A CA 1
ATOM 711 C C . ASP A 1 87 ? 2.172 -12.288 5.724 1.00 93.56 87 ASP A C 1
ATOM 713 O O . ASP A 1 87 ? 2.278 -12.081 6.933 1.00 93.56 87 ASP A O 1
ATOM 717 N N . SER A 1 88 ? 3.247 -12.275 4.923 1.00 92.75 88 SER A N 1
ATOM 718 C CA . SER A 1 88 ? 4.621 -12.155 5.446 1.00 92.75 88 SER A CA 1
ATOM 719 C C . SER A 1 88 ? 5.125 -10.712 5.577 1.00 92.75 88 SER A C 1
ATOM 721 O O . SER A 1 88 ? 5.960 -10.433 6.442 1.00 92.75 88 SER A O 1
ATOM 723 N N . ARG A 1 89 ? 4.629 -9.779 4.749 1.00 92.75 89 ARG A N 1
ATOM 724 C CA . ARG A 1 89 ? 5.135 -8.392 4.691 1.00 92.75 89 ARG A CA 1
ATOM 725 C C . ARG A 1 89 ? 4.053 -7.364 4.970 1.00 92.75 89 ARG A C 1
ATOM 727 O O . ARG A 1 89 ? 4.220 -6.544 5.870 1.00 92.75 89 ARG A O 1
ATOM 734 N N . ILE A 1 90 ? 2.950 -7.402 4.222 1.00 94.12 90 ILE A N 1
ATOM 735 C CA . ILE A 1 90 ? 1.947 -6.327 4.253 1.00 94.12 90 ILE A CA 1
ATOM 736 C C . ILE A 1 90 ? 1.139 -6.362 5.551 1.00 94.12 90 ILE A C 1
ATOM 738 O O . ILE A 1 90 ? 1.112 -5.370 6.268 1.00 94.12 90 ILE A O 1
ATOM 742 N N . LYS A 1 91 ? 0.540 -7.499 5.904 1.00 94.75 91 LYS A N 1
ATOM 743 C CA . LYS A 1 91 ? -0.283 -7.684 7.107 1.00 94.75 91 LYS A CA 1
ATOM 744 C C . LYS A 1 91 ? 0.454 -7.337 8.409 1.00 94.75 91 LYS A C 1
ATOM 746 O O . LYS A 1 91 ? -0.084 -6.525 9.160 1.00 94.75 91 LYS A O 1
ATOM 751 N N . PRO A 1 92 ? 1.674 -7.845 8.688 1.00 96.00 92 PRO A N 1
ATOM 752 C CA . PRO A 1 92 ? 2.399 -7.463 9.903 1.00 96.00 92 PRO A CA 1
ATOM 753 C C . PRO A 1 92 ? 2.799 -5.982 9.913 1.00 96.00 92 PRO A C 1
ATOM 755 O O . PRO A 1 92 ? 2.792 -5.352 10.970 1.00 96.00 92 PRO A O 1
ATOM 758 N N . TRP A 1 93 ? 3.114 -5.398 8.752 1.00 96.12 93 TRP A N 1
ATOM 759 C CA . TRP A 1 93 ? 3.397 -3.966 8.658 1.00 96.12 93 TRP A CA 1
ATOM 760 C C . TRP A 1 93 ? 2.148 -3.116 8.921 1.00 96.12 93 TRP A C 1
ATOM 762 O O . TRP A 1 93 ? 2.219 -2.157 9.689 1.00 96.12 93 TRP A O 1
ATOM 772 N N . VAL A 1 94 ? 1.008 -3.486 8.325 1.00 96.06 94 VAL A N 1
ATOM 773 C CA . VAL A 1 94 ? -0.281 -2.809 8.512 1.00 96.06 94 VAL A CA 1
ATOM 774 C C . VAL A 1 94 ? -0.705 -2.903 9.972 1.00 96.06 94 VAL A C 1
ATOM 776 O O . VAL A 1 94 ? -0.927 -1.859 10.566 1.00 96.06 94 VAL A O 1
ATOM 779 N N . ASN A 1 95 ? -0.723 -4.094 10.582 1.00 95.50 95 ASN A N 1
ATOM 780 C CA . ASN A 1 95 ? -1.079 -4.268 11.998 1.00 95.50 95 ASN A CA 1
ATOM 781 C C . ASN A 1 95 ? -0.224 -3.363 12.906 1.00 95.50 95 ASN A C 1
ATOM 783 O O . ASN A 1 95 ? -0.756 -2.611 13.725 1.00 95.50 95 ASN A O 1
ATOM 787 N N . LYS A 1 96 ? 1.100 -3.352 12.696 1.00 95.81 96 LYS A N 1
ATOM 788 C CA . LYS A 1 96 ? 2.012 -2.495 13.463 1.00 95.81 96 LYS A CA 1
ATOM 789 C C . LYS A 1 96 ? 1.717 -1.007 13.273 1.00 95.81 96 LYS A C 1
ATOM 791 O O . LYS A 1 96 ? 1.883 -0.226 14.201 1.00 95.81 96 LYS A O 1
ATOM 796 N N . LYS A 1 97 ? 1.333 -0.591 12.067 1.00 95.00 97 LYS A N 1
ATOM 797 C CA . LYS A 1 97 ? 1.023 0.813 11.790 1.00 95.00 97 LYS A CA 1
ATOM 798 C C . LYS A 1 97 ? -0.336 1.220 12.335 1.00 95.00 97 LYS A C 1
ATOM 800 O O . LYS A 1 97 ? -0.428 2.284 12.924 1.00 95.00 97 LYS A O 1
ATOM 805 N N . ILE A 1 98 ? -1.350 0.374 12.195 1.00 94.06 98 ILE A N 1
ATOM 806 C CA . ILE A 1 98 ? -2.678 0.611 12.762 1.00 94.06 98 ILE A CA 1
ATOM 807 C C . ILE A 1 98 ? -2.599 0.732 14.288 1.00 94.06 98 ILE A C 1
ATOM 809 O O . ILE A 1 98 ? -3.111 1.704 14.834 1.00 94.06 98 ILE A O 1
ATOM 813 N N . SER A 1 99 ? -1.872 -0.164 14.960 1.00 94.56 99 SER A N 1
ATOM 814 C CA . SER A 1 99 ? -1.659 -0.062 16.412 1.00 94.56 99 SER A CA 1
ATOM 815 C C . SER A 1 99 ? -0.867 1.176 16.839 1.00 94.56 99 SER A C 1
ATOM 817 O O . SER A 1 99 ? -1.135 1.726 17.902 1.00 94.56 99 SER A O 1
ATOM 819 N N . GLU A 1 100 ? 0.069 1.658 16.016 1.00 94.00 100 GLU A N 1
ATOM 820 C CA . GLU A 1 100 ? 0.815 2.902 16.270 1.00 94.00 100 GLU A CA 1
ATOM 821 C C . GLU A 1 100 ? -0.069 4.154 16.153 1.00 94.00 100 GLU A C 1
ATOM 823 O O . GLU A 1 100 ? 0.114 5.087 16.929 1.00 94.00 100 GLU A O 1
ATOM 828 N N . TYR A 1 101 ? -1.015 4.169 15.210 1.00 91.81 101 TYR A N 1
ATOM 829 C CA . TYR A 1 101 ? -1.911 5.306 14.994 1.00 91.81 101 TYR A CA 1
ATOM 830 C C . TYR A 1 101 ? -3.084 5.345 15.985 1.00 91.81 101 TYR A C 1
ATOM 832 O O . TYR A 1 101 ? -3.403 6.402 16.515 1.00 91.81 101 TYR A O 1
ATOM 840 N N . ILE A 1 102 ? -3.714 4.199 16.267 1.00 90.44 102 ILE A N 1
ATOM 841 C CA . ILE A 1 102 ? -4.896 4.128 17.146 1.00 90.44 102 ILE A CA 1
ATOM 842 C C . ILE A 1 102 ? -4.486 3.992 18.625 1.00 90.44 102 ILE A C 1
ATOM 844 O O . ILE A 1 102 ? -5.198 4.441 19.519 1.00 90.44 102 ILE A O 1
ATOM 848 N N . GLY A 1 103 ? -3.318 3.405 18.903 1.00 92.00 103 GLY A N 1
ATOM 849 C CA . GLY A 1 103 ? -2.856 3.089 20.259 1.00 92.00 103 GLY A CA 1
ATOM 850 C C . GLY A 1 103 ? -3.317 1.720 20.773 1.00 92.00 103 GLY A C 1
ATOM 851 O O . GLY A 1 103 ? -2.894 1.299 21.850 1.00 92.00 103 GLY A O 1
ATOM 852 N N . GLU A 1 104 ? -4.130 1.000 19.998 1.00 91.44 104 GLU A N 1
ATOM 853 C CA . GLU A 1 104 ? -4.592 -0.360 20.280 1.00 91.44 104 GLU A CA 1
ATOM 854 C C . GLU A 1 104 ? -4.606 -1.233 19.017 1.00 91.44 104 GLU A C 1
ATOM 856 O O . GLU A 1 104 ? -4.539 -0.741 17.889 1.00 91.44 104 GLU A O 1
ATOM 861 N N . GLU A 1 105 ? -4.647 -2.555 19.193 1.00 87.44 105 GLU A N 1
ATOM 862 C CA . GLU A 1 105 ? -4.667 -3.482 18.063 1.00 87.44 105 GLU A CA 1
ATOM 863 C C . GLU A 1 105 ? -6.067 -3.592 17.449 1.00 87.44 105 GLU A C 1
ATOM 865 O O . GLU A 1 105 ? -6.921 -4.323 17.941 1.00 87.44 105 GLU A O 1
ATOM 870 N N . GLU A 1 106 ? -6.258 -2.954 16.296 1.00 92.81 106 GLU A N 1
ATOM 871 C CA . GLU A 1 106 ? -7.477 -3.092 15.493 1.00 92.81 106 GLU A CA 1
ATOM 872 C C . GLU A 1 106 ? -7.288 -4.119 14.361 1.00 92.81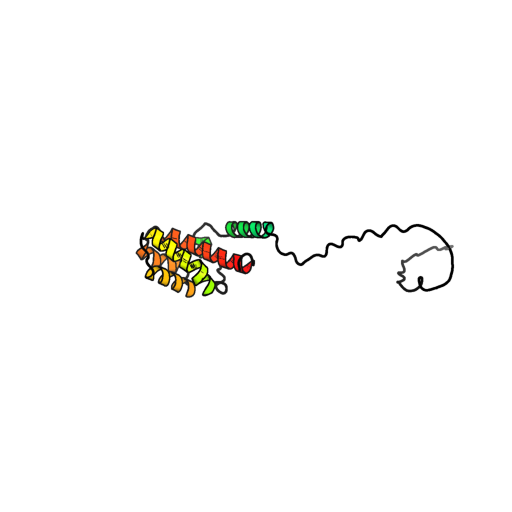 106 GLU A C 1
ATOM 874 O O . GLU A 1 106 ? -6.930 -3.810 13.212 1.00 92.81 106 GLU A O 1
ATOM 879 N N . ALA A 1 107 ? -7.526 -5.393 14.689 1.00 93.06 107 ALA A N 1
ATOM 880 C CA . ALA A 1 107 ? -7.391 -6.510 13.750 1.00 93.06 107 ALA A CA 1
ATOM 881 C C . ALA A 1 107 ? -8.407 -6.451 12.593 1.00 93.06 107 ALA A C 1
ATOM 883 O O . ALA A 1 107 ? -8.086 -6.839 11.469 1.00 93.06 107 ALA A O 1
ATOM 884 N N . THR A 1 108 ? -9.610 -5.930 12.839 1.00 94.44 108 THR A N 1
ATOM 885 C CA . THR A 1 108 ? -10.685 -5.783 11.840 1.00 94.44 108 THR A CA 1
ATOM 886 C C . THR A 1 108 ? -10.292 -4.811 10.728 1.00 94.44 108 THR A C 1
ATOM 888 O O . THR A 1 108 ? -10.408 -5.146 9.547 1.00 94.44 108 THR A O 1
ATOM 891 N N . LEU A 1 109 ? -9.753 -3.642 11.087 1.00 92.75 109 LEU A N 1
ATOM 892 C CA . LEU A 1 109 ? -9.251 -2.649 10.138 1.00 92.75 109 LEU A CA 1
ATOM 893 C C . LEU A 1 109 ? -8.038 -3.182 9.369 1.00 92.75 109 LEU A C 1
ATOM 895 O O . LEU A 1 109 ? -7.949 -3.025 8.150 1.00 92.75 109 LEU A O 1
ATOM 899 N N . THR A 1 110 ? -7.133 -3.873 10.065 1.00 94.94 110 THR A N 1
ATOM 900 C CA . THR A 1 110 ? -5.985 -4.542 9.440 1.00 94.94 110 THR A CA 1
ATOM 901 C C . THR A 1 110 ? -6.438 -5.541 8.373 1.00 94.94 110 THR A C 1
ATOM 903 O O . THR A 1 110 ? -5.928 -5.523 7.248 1.00 94.94 110 THR A O 1
ATOM 906 N N . GLU A 1 111 ? -7.401 -6.405 8.701 1.00 95.19 111 GLU A N 1
ATOM 907 C CA . GLU A 1 111 ? -7.942 -7.403 7.775 1.00 95.19 111 GLU A CA 1
ATOM 908 C C . GLU A 1 111 ? -8.649 -6.732 6.590 1.00 95.19 111 GLU A C 1
ATOM 910 O O . GLU A 1 111 ? -8.412 -7.108 5.441 1.00 95.19 111 GLU A O 1
ATOM 915 N N . PHE A 1 112 ? -9.437 -5.683 6.843 1.00 95.81 112 PHE A N 1
ATOM 916 C CA . PHE A 1 112 ? -10.116 -4.905 5.806 1.00 95.81 112 PHE A CA 1
ATOM 917 C C . PHE A 1 112 ? -9.134 -4.290 4.796 1.00 95.81 112 PHE A C 1
ATOM 919 O O . PHE A 1 112 ? -9.318 -4.426 3.583 1.00 95.81 112 PHE A O 1
ATOM 926 N N . ILE A 1 113 ? -8.046 -3.674 5.270 1.00 94.94 113 ILE A N 1
ATOM 927 C CA . ILE A 1 113 ? -7.000 -3.110 4.403 1.00 94.94 113 ILE A CA 1
ATOM 928 C C . ILE A 1 113 ? -6.334 -4.219 3.578 1.00 94.94 113 ILE A C 1
ATOM 930 O O . ILE A 1 113 ? -6.162 -4.076 2.366 1.00 94.94 113 ILE A O 1
ATOM 934 N N . CYS A 1 114 ? -6.014 -5.354 4.205 1.00 95.31 114 CYS A N 1
ATOM 935 C CA . CYS A 1 114 ? -5.435 -6.509 3.517 1.00 95.31 114 CYS A CA 1
ATOM 936 C C . CYS A 1 114 ? -6.369 -7.052 2.419 1.00 95.31 114 CYS A C 1
ATOM 938 O O . CYS A 1 114 ? -5.916 -7.359 1.313 1.00 95.31 114 CYS A O 1
ATOM 940 N N . GLN A 1 115 ? -7.677 -7.114 2.681 1.00 96.06 115 GLN A N 1
ATOM 941 C CA . GLN A 1 115 ? -8.680 -7.509 1.691 1.00 96.06 115 GLN A CA 1
ATOM 942 C C . GLN A 1 115 ? -8.760 -6.526 0.522 1.00 96.06 115 GLN A C 1
ATOM 944 O O . GLN A 1 115 ? -8.832 -6.959 -0.628 1.00 96.06 115 GLN A O 1
ATOM 949 N N . LYS A 1 116 ? -8.694 -5.215 0.777 1.00 95.31 116 LYS A N 1
ATOM 950 C CA . LYS A 1 116 ? -8.682 -4.199 -0.287 1.00 95.31 116 LYS A CA 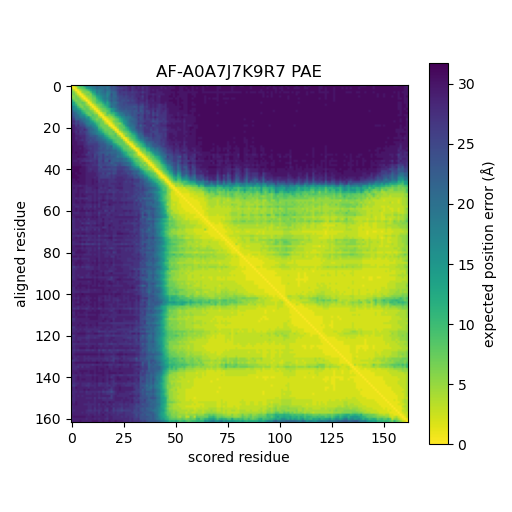1
ATOM 951 C C . LYS A 1 116 ? -7.464 -4.328 -1.202 1.00 95.31 116 LYS A C 1
ATOM 953 O O . LYS A 1 116 ? -7.617 -4.222 -2.422 1.00 95.31 116 LYS A O 1
ATOM 958 N N . VAL A 1 117 ? -6.288 -4.593 -0.628 1.00 94.25 117 VAL A N 1
ATOM 959 C CA . VAL A 1 117 ? -5.050 -4.843 -1.385 1.00 94.25 117 VAL A CA 1
ATOM 960 C C . VAL A 1 117 ? -5.180 -6.111 -2.236 1.00 94.25 117 VAL A C 1
ATOM 962 O O . VAL A 1 117 ? -4.913 -6.060 -3.434 1.00 94.25 117 VAL A O 1
ATOM 965 N N . MET A 1 118 ? -5.676 -7.220 -1.671 1.00 93.56 118 MET A N 1
ATOM 966 C CA . MET A 1 118 ? -5.946 -8.457 -2.429 1.00 93.56 118 MET A CA 1
ATOM 967 C C . MET A 1 118 ? -6.993 -8.262 -3.533 1.00 93.56 118 MET A C 1
ATOM 969 O O . MET A 1 118 ? -6.886 -8.849 -4.607 1.0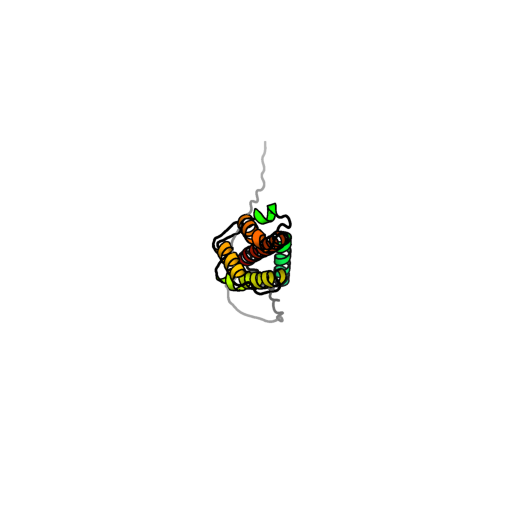0 93.56 118 MET A O 1
ATOM 973 N N . GLY A 1 119 ? -7.983 -7.403 -3.290 1.00 95.06 119 GLY A N 1
ATOM 974 C CA . GLY A 1 119 ? -8.991 -6.995 -4.266 1.00 95.06 119 GLY A CA 1
ATOM 975 C C . GLY A 1 119 ? -8.472 -6.048 -5.350 1.00 95.06 119 GLY A C 1
ATOM 976 O O . GLY A 1 119 ? -9.274 -5.577 -6.153 1.00 95.06 119 GLY A O 1
ATOM 977 N N . ARG A 1 120 ? -7.163 -5.750 -5.378 1.00 93.94 120 ARG A N 1
ATOM 978 C CA . ARG A 1 120 ? -6.517 -4.840 -6.342 1.00 93.94 120 ARG A CA 1
ATOM 979 C C . ARG A 1 120 ? -7.164 -3.453 -6.363 1.00 93.94 120 ARG A C 1
ATOM 981 O O . ARG A 1 120 ? -7.281 -2.817 -7.410 1.00 93.94 120 ARG A O 1
ATOM 988 N N . SER A 1 121 ? -7.616 -2.998 -5.194 1.00 95.12 121 SER A N 1
ATOM 989 C CA . SER A 1 121 ? -8.214 -1.671 -5.045 1.00 95.12 121 SER A CA 1
ATOM 990 C C . SER A 1 121 ? -7.164 -0.593 -5.302 1.00 95.12 121 SER A C 1
ATOM 992 O O . SER A 1 121 ? -5.993 -0.754 -4.956 1.00 95.12 121 SER A O 1
ATOM 994 N N . SER A 1 122 ? -7.582 0.534 -5.879 1.00 95.25 122 SER A N 1
ATOM 995 C CA . SER A 1 122 ? -6.685 1.673 -6.075 1.00 95.25 122 SER A CA 1
ATOM 996 C C . SER A 1 122 ? -6.274 2.288 -4.735 1.00 95.25 122 SER A C 1
ATOM 998 O O . SER A 1 122 ? -7.059 2.308 -3.782 1.00 95.25 122 SER A O 1
ATOM 1000 N N . ALA A 1 123 ? -5.070 2.862 -4.677 1.00 94.50 123 ALA A N 1
ATOM 1001 C CA . ALA A 1 123 ? -4.578 3.576 -3.497 1.00 94.50 123 ALA A CA 1
ATOM 1002 C C . ALA A 1 123 ? -5.564 4.652 -3.018 1.00 94.50 123 ALA A C 1
ATOM 1004 O O . ALA A 1 123 ? -5.790 4.809 -1.823 1.00 94.50 123 ALA A O 1
ATOM 1005 N N . GLN A 1 124 ? -6.203 5.350 -3.963 1.00 95.31 124 GLN A N 1
ATOM 1006 C CA . GLN A 1 124 ? -7.197 6.374 -3.665 1.00 95.31 124 GLN A CA 1
ATOM 1007 C C . GLN A 1 124 ? -8.454 5.793 -3.004 1.00 95.31 124 GLN A C 1
ATOM 1009 O O . GLN A 1 124 ? -8.955 6.390 -2.056 1.00 95.31 124 GLN A O 1
ATOM 1014 N N . SER A 1 125 ? -8.945 4.632 -3.458 1.00 95.75 125 SER A N 1
ATOM 1015 C CA . SER A 1 125 ? -10.087 3.969 -2.816 1.00 95.75 125 SER A CA 1
ATOM 1016 C C . SER A 1 125 ? -9.748 3.549 -1.390 1.00 95.75 125 SER A C 1
ATOM 1018 O O . SER A 1 125 ? -10.541 3.798 -0.490 1.00 95.75 125 SER A O 1
ATOM 1020 N N . ILE A 1 126 ? -8.568 2.953 -1.182 1.00 95.81 126 ILE A N 1
ATOM 1021 C CA . ILE A 1 126 ? -8.116 2.549 0.156 1.00 95.81 126 ILE A CA 1
ATOM 1022 C C . ILE A 1 126 ? -8.000 3.776 1.060 1.00 95.81 126 ILE A C 1
ATOM 1024 O O . ILE A 1 126 ? -8.472 3.749 2.189 1.00 95.81 126 ILE A O 1
ATOM 1028 N N . LEU A 1 127 ? -7.420 4.867 0.554 1.00 95.88 127 LEU A N 1
ATOM 1029 C CA . LEU A 1 127 ? -7.303 6.119 1.292 1.00 95.88 127 LEU A CA 1
ATOM 1030 C C . LEU A 1 127 ? -8.661 6.653 1.741 1.00 95.88 127 LEU A C 1
ATOM 1032 O O . LEU A 1 127 ? -8.793 7.016 2.901 1.00 95.88 127 LEU A O 1
ATOM 1036 N N . THR A 1 128 ? -9.656 6.694 0.857 1.00 95.69 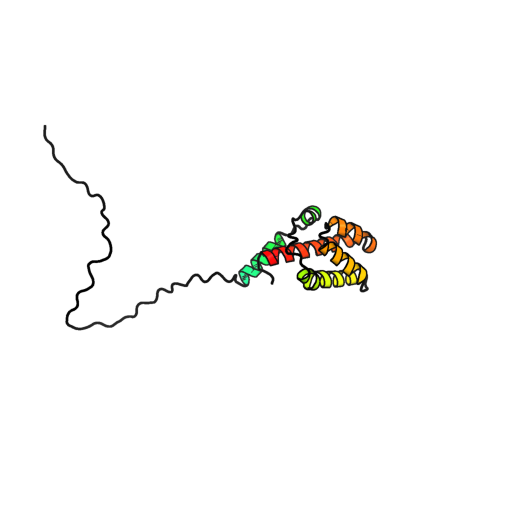128 THR A N 1
ATOM 1037 C CA . THR A 1 128 ? -10.992 7.189 1.211 1.00 95.69 128 THR A CA 1
ATOM 1038 C C . THR A 1 128 ? -11.639 6.358 2.318 1.00 95.69 128 THR A C 1
ATOM 1040 O O . THR A 1 128 ? -12.186 6.936 3.251 1.00 95.69 128 THR A O 1
ATOM 1043 N N . ASP A 1 129 ? -11.541 5.029 2.254 1.00 94.81 129 ASP A N 1
ATOM 1044 C CA . ASP A 1 129 ? -12.135 4.161 3.277 1.00 94.81 129 ASP A CA 1
ATOM 1045 C C . ASP A 1 129 ? -11.403 4.278 4.626 1.00 94.81 129 ASP A C 1
ATOM 1047 O O . ASP A 1 129 ? -12.029 4.322 5.682 1.00 94.81 129 ASP A O 1
ATOM 1051 N N . VAL A 1 130 ? -10.070 4.358 4.592 1.00 94.19 130 VAL A N 1
ATOM 1052 C CA . VAL A 1 130 ? -9.220 4.454 5.789 1.00 94.19 130 VAL A CA 1
ATOM 1053 C C . VAL A 1 130 ? -9.297 5.847 6.431 1.00 94.19 130 VAL A C 1
ATOM 1055 O O . VAL A 1 130 ? -9.205 5.963 7.652 1.00 94.19 130 VAL A O 1
ATOM 1058 N N . ALA A 1 131 ? -9.522 6.902 5.641 1.00 94.75 131 ALA A N 1
ATOM 1059 C CA . ALA A 1 131 ? -9.671 8.275 6.129 1.00 94.75 131 ALA A CA 1
ATOM 1060 C C . ALA A 1 131 ? -10.864 8.458 7.074 1.00 94.75 131 ALA A C 1
ATOM 1062 O O . ALA A 1 131 ? -10.801 9.310 7.944 1.00 94.75 131 ALA A O 1
ATOM 1063 N N . MET A 1 132 ? -11.907 7.630 6.969 1.00 92.19 132 MET A N 1
ATOM 1064 C CA . MET A 1 132 ? -13.051 7.679 7.890 1.00 92.19 132 MET A CA 1
ATOM 1065 C C . MET A 1 132 ? -12.698 7.275 9.331 1.00 92.19 132 MET A C 1
ATOM 1067 O O . MET A 1 132 ? -13.494 7.513 10.235 1.00 92.19 132 MET A O 1
ATOM 1071 N N . VAL A 1 133 ? -11.552 6.612 9.532 1.00 92.19 133 VAL A N 1
ATOM 1072 C CA . VAL A 1 133 ? -11.100 6.104 10.839 1.00 92.19 133 VAL A CA 1
ATOM 1073 C C . VAL A 1 133 ? -9.846 6.830 11.324 1.00 92.19 133 VAL A C 1
ATOM 1075 O O . VAL A 1 133 ? -9.690 7.050 12.518 1.00 92.19 133 VAL A O 1
ATOM 1078 N N . LEU A 1 134 ? -8.944 7.175 10.400 1.00 91.94 134 LEU A N 1
ATOM 1079 C CA . LEU A 1 134 ? -7.619 7.739 10.688 1.00 91.94 134 LEU A CA 1
ATOM 1080 C C . LEU A 1 134 ? -7.481 9.224 10.304 1.00 91.94 134 LEU A C 1
ATOM 1082 O O . LEU A 1 134 ? -6.381 9.764 10.404 1.00 91.94 134 LEU A O 1
ATOM 1086 N N . ASP A 1 135 ? -8.552 9.862 9.821 1.00 92.75 135 ASP A N 1
ATOM 1087 C CA . ASP A 1 135 ? -8.613 11.277 9.430 1.00 92.75 135 ASP A CA 1
ATOM 1088 C C . ASP A 1 135 ? -7.354 11.745 8.660 1.00 92.75 135 ASP A C 1
ATOM 1090 O O . ASP A 1 135 ? -6.996 11.180 7.616 1.00 92.75 135 ASP A O 1
ATOM 1094 N N . ASP A 1 136 ? -6.650 12.759 9.173 1.00 89.88 136 ASP A N 1
ATOM 1095 C CA . ASP A 1 136 ? -5.471 13.375 8.556 1.00 89.88 136 ASP A CA 1
ATOM 1096 C C . ASP A 1 136 ? -4.266 12.417 8.436 1.00 89.88 136 ASP A C 1
ATOM 1098 O O . ASP A 1 136 ? -3.390 12.594 7.578 1.00 89.88 136 ASP A O 1
ATOM 1102 N N . GLU A 1 137 ? -4.210 11.360 9.251 1.00 92.88 137 GLU A N 1
ATOM 1103 C CA . GLU A 1 137 ? -3.102 10.400 9.254 1.00 92.88 137 GLU A CA 1
ATOM 1104 C C . GLU A 1 137 ? -3.222 9.351 8.140 1.00 92.88 137 GLU A C 1
ATOM 1106 O O . GLU A 1 137 ? -2.209 8.792 7.688 1.00 92.88 137 GLU A O 1
ATOM 1111 N N . ALA A 1 138 ? -4.433 9.138 7.615 1.00 94.75 138 ALA A N 1
ATOM 1112 C CA . ALA A 1 138 ? -4.715 8.132 6.595 1.00 94.75 138 ALA A CA 1
ATOM 1113 C C . ALA A 1 138 ? -3.889 8.335 5.317 1.00 94.75 138 ALA A C 1
ATOM 1115 O O . ALA A 1 138 ? -3.387 7.368 4.736 1.00 94.75 138 ALA A O 1
ATOM 1116 N N . GLN A 1 139 ? -3.682 9.586 4.890 1.00 94.31 139 GLN A N 1
ATOM 1117 C CA . GLN A 1 139 ? -2.874 9.878 3.701 1.00 94.31 139 GLN A CA 1
ATOM 1118 C C . GLN A 1 139 ? -1.438 9.389 3.871 1.00 94.31 139 GLN A C 1
ATOM 1120 O O . GLN A 1 139 ? -0.896 8.717 2.989 1.00 94.31 139 GLN A O 1
ATOM 1125 N N . THR A 1 140 ? -0.831 9.697 5.014 1.00 94.31 140 THR A N 1
ATOM 1126 C CA . THR A 1 140 ? 0.543 9.292 5.315 1.00 94.31 140 THR A CA 1
ATOM 1127 C C . THR A 1 140 ? 0.651 7.774 5.413 1.00 94.31 140 THR A C 1
ATOM 1129 O O . THR A 1 140 ? 1.602 7.191 4.883 1.00 94.31 140 THR A O 1
ATOM 1132 N N . PHE A 1 141 ? -0.330 7.128 6.044 1.00 95.94 141 PHE A N 1
ATOM 1133 C CA . PHE A 1 141 ? -0.400 5.675 6.143 1.00 95.94 141 PHE A CA 1
ATOM 1134 C C . PHE A 1 141 ? -0.470 5.010 4.759 1.00 95.94 141 PHE A C 1
ATOM 1136 O O . PHE A 1 141 ? 0.398 4.195 4.431 1.00 95.94 141 PHE A O 1
ATOM 1143 N N . VAL A 1 142 ? -1.430 5.400 3.912 1.00 95.94 142 VAL A N 1
ATOM 1144 C CA . VAL A 1 142 ? -1.617 4.783 2.587 1.00 95.94 142 VAL A CA 1
ATOM 1145 C C . VAL A 1 142 ? -0.437 5.063 1.665 1.00 95.94 142 VAL A C 1
ATOM 1147 O O . VAL A 1 142 ? 0.002 4.153 0.969 1.00 95.94 142 VAL A O 1
ATOM 1150 N N . MET A 1 143 ? 0.147 6.265 1.692 1.00 95.44 143 MET A N 1
ATOM 1151 C CA . MET A 1 143 ? 1.364 6.541 0.920 1.00 95.44 143 MET A CA 1
ATOM 1152 C C . MET A 1 143 ? 2.515 5.619 1.333 1.00 95.44 143 MET A C 1
ATOM 1154 O O . MET A 1 143 ? 3.170 5.035 0.472 1.00 95.44 143 MET A O 1
ATOM 1158 N N . LYS A 1 144 ? 2.759 5.440 2.637 1.00 95.31 144 LYS A N 1
ATOM 1159 C CA . LYS A 1 144 ? 3.812 4.528 3.112 1.00 95.31 144 LYS A CA 1
ATOM 1160 C C . LYS A 1 144 ? 3.521 3.076 2.721 1.00 95.31 144 LYS A C 1
ATOM 1162 O O . LYS A 1 144 ? 4.437 2.384 2.281 1.00 95.31 144 LYS A O 1
ATOM 1167 N N . MET A 1 145 ? 2.266 2.644 2.827 1.00 95.19 145 MET A N 1
ATOM 1168 C CA . MET A 1 145 ? 1.840 1.301 2.427 1.00 95.19 145 MET A CA 1
ATOM 1169 C C . MET A 1 145 ? 2.038 1.073 0.925 1.00 95.19 145 MET A C 1
ATOM 1171 O O . MET A 1 145 ? 2.560 0.040 0.515 1.00 95.19 145 MET A O 1
ATOM 1175 N N . TRP A 1 146 ? 1.663 2.047 0.096 1.00 95.81 146 TRP A N 1
ATOM 1176 C CA . TRP A 1 146 ? 1.799 1.941 -1.352 1.00 95.81 146 TRP A CA 1
ATOM 1177 C C . TRP A 1 146 ? 3.265 1.918 -1.781 1.00 95.81 146 TRP A C 1
ATOM 1179 O O . TRP A 1 146 ? 3.641 1.107 -2.621 1.00 95.81 146 TRP A O 1
ATOM 1189 N N . ARG A 1 147 ? 4.129 2.723 -1.143 1.00 94.94 147 ARG A N 1
ATOM 1190 C CA . ARG A 1 147 ? 5.585 2.640 -1.357 1.00 94.94 147 ARG A CA 1
ATOM 1191 C C . ARG A 1 147 ? 6.143 1.270 -0.989 1.00 94.94 147 ARG A C 1
ATOM 1193 O O . ARG A 1 147 ? 6.999 0.765 -1.707 1.00 94.94 147 ARG A O 1
ATOM 1200 N N . LEU A 1 148 ? 5.662 0.671 0.103 1.00 93.81 148 LEU A N 1
ATOM 1201 C CA . LEU A 1 148 ? 6.050 -0.684 0.490 1.00 93.81 148 LEU A CA 1
ATOM 1202 C C . LEU A 1 148 ? 5.628 -1.702 -0.576 1.00 93.81 148 LEU A C 1
ATOM 1204 O O . LEU A 1 148 ? 6.447 -2.524 -0.968 1.00 93.81 148 LEU A O 1
ATOM 1208 N N . LEU A 1 149 ? 4.393 -1.616 -1.079 1.00 93.81 149 LEU A N 1
ATOM 1209 C CA . LEU A 1 149 ? 3.916 -2.493 -2.150 1.00 93.81 149 LEU A CA 1
ATOM 1210 C C . LEU A 1 149 ? 4.776 -2.359 -3.410 1.00 93.81 149 LEU A C 1
ATOM 1212 O O . LEU A 1 149 ? 5.271 -3.369 -3.897 1.00 93.81 149 LEU A O 1
ATOM 1216 N N . VAL A 1 150 ? 5.019 -1.133 -3.885 1.00 93.50 150 VAL A N 1
ATOM 1217 C CA . VAL A 1 150 ? 5.870 -0.882 -5.062 1.00 93.50 150 VAL A CA 1
ATOM 1218 C C . VAL A 1 150 ? 7.273 -1.452 -4.857 1.00 93.50 150 VAL A C 1
ATOM 1220 O O . VAL A 1 150 ? 7.791 -2.141 -5.736 1.00 93.50 150 VAL A O 1
ATOM 1223 N N . TYR A 1 151 ? 7.875 -1.199 -3.692 1.00 93.44 151 TYR A N 1
ATOM 1224 C CA . TYR A 1 151 ? 9.189 -1.734 -3.350 1.00 93.44 151 TYR A CA 1
ATOM 1225 C C . TYR A 1 151 ? 9.204 -3.261 -3.406 1.00 93.44 151 TYR A C 1
ATOM 1227 O O . TYR A 1 151 ? 10.069 -3.826 -4.065 1.00 93.44 151 TYR A O 1
ATOM 1235 N N . GLU A 1 152 ? 8.258 -3.935 -2.752 1.00 92.00 152 GLU A N 1
ATOM 1236 C CA . GLU A 1 152 ? 8.234 -5.398 -2.705 1.00 92.00 152 GLU A CA 1
ATOM 1237 C C . GLU A 1 152 ? 8.000 -5.999 -4.099 1.00 92.00 152 GLU A C 1
ATOM 1239 O O . GLU A 1 152 ? 8.694 -6.947 -4.471 1.00 92.00 152 GLU A O 1
ATOM 1244 N N . THR A 1 153 ? 7.109 -5.419 -4.915 1.00 92.12 153 THR A N 1
ATOM 1245 C CA . THR A 1 153 ? 6.868 -5.903 -6.285 1.00 92.12 153 THR A CA 1
ATOM 1246 C C . THR A 1 153 ? 8.085 -5.717 -7.190 1.00 92.12 153 THR A C 1
ATOM 1248 O O . THR A 1 153 ? 8.484 -6.644 -7.897 1.00 92.12 153 THR A O 1
ATOM 1251 N N . GLU A 1 154 ? 8.725 -4.548 -7.148 1.00 91.44 154 GLU A N 1
ATOM 1252 C CA . GLU A 1 154 ? 9.879 -4.252 -8.000 1.00 91.44 154 GLU A CA 1
ATOM 1253 C C . GLU A 1 154 ? 11.141 -4.981 -7.521 1.00 91.44 154 GLU A C 1
ATOM 1255 O O . GLU A 1 154 ? 11.929 -5.463 -8.335 1.00 91.44 154 GLU A O 1
ATOM 1260 N N . ALA A 1 155 ? 11.324 -5.130 -6.207 1.00 90.06 155 ALA A N 1
ATOM 1261 C CA . ALA A 1 155 ? 12.433 -5.888 -5.644 1.00 90.06 155 ALA A CA 1
ATOM 1262 C C . ALA A 1 155 ? 12.319 -7.378 -5.994 1.00 90.06 155 ALA A C 1
ATOM 1264 O O . ALA A 1 155 ? 13.334 -8.001 -6.319 1.00 90.06 155 ALA A O 1
ATOM 1265 N N . LYS A 1 156 ? 11.105 -7.948 -5.966 1.00 89.12 156 LYS A N 1
ATOM 1266 C CA . LYS A 1 156 ? 10.849 -9.347 -6.347 1.00 89.12 156 LYS A CA 1
ATOM 1267 C C . LYS A 1 156 ? 11.113 -9.555 -7.837 1.00 89.12 156 LYS A C 1
ATOM 1269 O O . LYS A 1 156 ? 11.836 -10.474 -8.213 1.00 89.12 156 LYS A O 1
ATOM 1274 N N . LYS A 1 157 ? 10.657 -8.619 -8.675 1.00 87.69 157 LYS A N 1
ATOM 1275 C CA . LYS A 1 157 ? 10.929 -8.595 -10.121 1.00 87.69 157 LYS A CA 1
ATOM 1276 C C . LYS A 1 157 ? 12.418 -8.473 -10.456 1.00 87.69 157 LYS A C 1
ATOM 1278 O O . LYS A 1 157 ? 12.889 -9.097 -11.403 1.00 87.69 157 LYS A O 1
ATOM 1283 N N . ALA A 1 158 ? 13.166 -7.699 -9.676 1.00 85.56 158 ALA A N 1
ATOM 1284 C CA . ALA A 1 158 ? 14.612 -7.551 -9.821 1.00 85.56 158 ALA A CA 1
ATOM 1285 C C . ALA A 1 158 ? 15.420 -8.705 -9.189 1.00 85.56 158 ALA A C 1
ATOM 1287 O O . ALA A 1 158 ? 16.648 -8.702 -9.271 1.00 85.56 158 ALA A O 1
ATOM 1288 N N . GLY A 1 159 ? 14.767 -9.675 -8.535 1.00 83.88 159 GLY A N 1
ATOM 1289 C CA . GLY A 1 159 ? 15.436 -10.764 -7.814 1.00 83.88 159 GLY A CA 1
ATOM 1290 C C . GLY A 1 159 ? 16.255 -10.295 -6.603 1.00 83.88 159 GLY A C 1
ATOM 1291 O O . GLY A 1 159 ? 17.190 -10.978 -6.180 1.00 83.88 159 GLY A O 1
ATOM 1292 N N . LEU A 1 160 ? 15.939 -9.113 -6.061 1.00 80.62 160 LEU A N 1
ATOM 1293 C CA . LEU A 1 160 ? 16.592 -8.525 -4.884 1.00 80.62 160 LEU A CA 1
ATOM 1294 C C . LEU A 1 160 ? 16.034 -9.094 -3.575 1.00 80.62 160 LEU A C 1
ATOM 1296 O O . LEU A 1 160 ? 16.743 -9.122 -2.567 1.00 80.62 160 LEU A O 1
ATOM 1300 N N . VAL A 1 161 ? 14.789 -9.571 -3.600 1.00 73.00 161 VAL A N 1
ATOM 1301 C CA . VAL A 1 161 ? 14.115 -10.253 -2.488 1.00 73.00 161 VAL A CA 1
ATOM 1302 C C . VAL A 1 161 ? 13.591 -11.612 -2.957 1.00 73.00 161 VAL A C 1
ATOM 1304 O O . VAL A 1 161 ? 13.332 -11.798 -4.146 1.00 73.00 161 VAL A O 1
ATOM 1307 N N . LYS A 1 162 ? 13.517 -12.573 -2.030 1.00 58.81 162 LYS A N 1
ATOM 1308 C CA . LYS A 1 162 ? 13.029 -13.940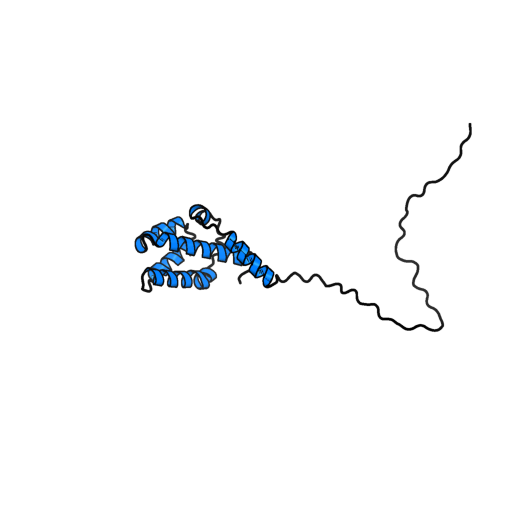 -2.264 1.00 58.81 162 LYS A CA 1
ATOM 1309 C C . LYS A 1 162 ? 11.566 -14.065 -1.875 1.00 58.81 162 LYS A C 1
ATOM 1311 O O . LYS A 1 162 ? 11.221 -13.505 -0.813 1.00 58.81 162 LYS A O 1
#

pLDDT: mean 77.94, std 21.89, range [32.38, 96.12]

Foldseek 3Di:
DDDDDDDDDDDDDDDDDPDDDDDDDDDDDDDDDDDDPPPPVPPDVDPQDPVNLVVVLVVLLVPQDPDPVCLLPDDFPCVLVDPCCLVPPQLVVLQVVVCVQVVHGDNVLSVVLSVCVNVVHGLVVSLVVCCVPRPPCSSVVSSVSSSSRSSSRVCVVVVSDD

InterPro domains:
  IPR002483 PWI domain [PF01480] (89-155)
  IPR002483 PWI domain [PS51025] (69-162)
  IPR002483 PWI domain [SM00311] (82-155)
  IPR036483 PWI domain superfamily [SSF101233] (72-154)
  IPR052768 RNA-binding protein 25 [PTHR18806] (13-162)

Radius of gyration: 34.1 Å; Cα contacts (8 Å, |Δi|>4): 93; chains: 1; bounding box: 82×54×100 Å

Nearest PDB structures (foldseek):
  3v53-assembly4_D  TM=9.641E-01  e=2.329E-10  Homo sapiens
  3v53-assembly3_C  TM=9.950E-01  e=6.594E-10  Homo sapiens
  3v53-assembly2_B  TM=9.649E-01  e=5.942E-10  Homo sapiens
  3v53-assembly1_A  TM=9.624E-01  e=5.355E-10  Homo sapiens
  3v53-assembly5_E  TM=9.786E-01  e=1.420E-08  Homo sapiens